Protein AF-A0A4U6S4S7-F1 (afdb_monomer)

Solvent-accessible surface area (backbone atoms only — not comparable to full-atom values): 10295 Å² total; per-residue (Å²): 138,84,81,82,82,82,77,76,73,90,70,73,81,77,65,86,72,72,60,49,42,42,46,59,51,53,57,57,37,69,78,41,30,84,32,30,43,40,50,29,44,95,92,41,68,54,41,38,38,40,40,80,78,48,73,50,69,49,80,48,75,49,65,50,95,77,70,49,77,48,72,49,47,36,35,39,39,29,36,39,44,37,86,51,88,97,45,66,43,50,31,27,42,59,54,51,52,53,52,50,56,42,31,76,72,73,55,68,65,57,83,19,46,49,34,37,35,39,25,63,85,78,54,74,73,41,54,24,28,43,50,48,75,48,84,50,97,82,30,35,37,38,35,36,39,78,60,75,90,78,55,62,67,60,54,52,53,53,50,53,52,57,62,69,69,54,80,75,78,79,72,83,86,82,132

Secondary structure (DSSP, 8-state):
------------------PPPHHHHHHHHHTTTTSBEEEEETTEEPPTT-EEEEEEEEEEEEE-TT--EEEEEEEEEEEE----TT-PPPBHHHHHHHHHHHHHHH---TTSEEEEEEE-SSSPPEEEEEEEEEE-SS-EEEEEEE-----HHHHHHHHHHHHHTS---------

Organism: Bradyrhizobium elkanii (NCBI:txid29448)

Radius of gyration: 20.62 Å; Cα contacts (8 Å, |Δi|>4): 292; chains: 1; bounding box: 42×61×58 Å

Nearest PDB structures (foldseek):
  9jxc-assembly2_D  TM=3.750E-01  e=4.817E-01  Acinetobacter baumannii
  4xzk-assembly1_A  TM=2.477E-01  e=1.803E-02  Vibrio splendidus
  9k1j-assembly1_B  TM=3.353E-01  e=2.338E+00  Acinetobacter baumannii
  6drh-assembly3_F  TM=3.229E-01  e=9.062E-01  Serratia proteamaculans 568
  9jxc-assembly2_C  TM=3.155E-01  e=1.705E+00  Acinetobacter baumannii

Foldseek 3Di:
DDDDDDPPDPPPQDDPQPFQFLLNVLVVLVVFQQAFEWEQEPNGIFEQPKDFPDKDKDWDWDAFPVRDIDIFIAIETEIAREDDPPGGGDGSNVVSVVVVVCCVPPRDDRRGFYWYFYDNVPDGTFIWTFNDWDDDPRHIYTYTYGDDDDRVVVSVVVVVVVVVPDPDPDDDDDD

pLDDT: mean 85.15, std 19.32, range [32.16, 98.5]

Mean predicted aligned error: 9.27 Å

Sequence (175 aa):
MDTLANTRSIVGALLPVEELSSAALLSSLEAHKERPLIFSYDGRDVRPSYHVTEVKTGSFRALDCGANPESWSETFIQLWDIEEENRGHMPAGKFLAIIRKVDEAVGFDPQARLTFEVSDGVRPMQIYRAERMEIADAAIRVYLSARPSSCKPRDRWLQEQVSCCTPKAKQPCCG

InterPro domains:
  IPR045534 Protein of unknown function DUF6428 [PF20001] (25-170)

Structure (mmCIF, N/CA/C/O backbone):
data_AF-A0A4U6S4S7-F1
#
_entry.id   AF-A0A4U6S4S7-F1
#
loop_
_atom_site.group_PDB
_atom_site.id
_atom_site.type_symbol
_atom_site.label_atom_id
_atom_site.label_alt_id
_atom_site.label_comp_id
_atom_site.label_asym_id
_atom_site.label_entity_id
_atom_site.label_seq_id
_atom_site.pdbx_PDB_ins_code
_atom_site.Cartn_x
_atom_site.Cartn_y
_atom_site.Cartn_z
_atom_site.occupancy
_atom_site.B_iso_or_equiv
_atom_site.auth_seq_id
_atom_site.auth_comp_id
_atom_site.auth_asym_id
_atom_site.auth_atom_id
_atom_site.pdbx_PDB_model_num
ATOM 1 N N . MET A 1 1 ? -24.985 -21.143 -39.534 1.00 35.84 1 MET A N 1
ATOM 2 C CA . MET A 1 1 ? -25.747 -19.912 -39.829 1.00 35.84 1 MET A CA 1
ATOM 3 C C . MET A 1 1 ? -26.189 -19.302 -38.503 1.00 35.84 1 MET A C 1
ATOM 5 O O . MET A 1 1 ? -27.368 -19.238 -38.199 1.00 35.84 1 MET A O 1
ATOM 9 N N . ASP A 1 2 ? -25.267 -19.151 -37.556 1.00 34.72 2 ASP A N 1
ATOM 10 C CA . ASP A 1 2 ? -24.338 -18.012 -37.444 1.00 34.72 2 ASP A CA 1
ATOM 11 C C . ASP A 1 2 ? -25.098 -16.727 -37.134 1.00 34.72 2 ASP A C 1
ATOM 13 O O . ASP A 1 2 ? -25.756 -16.175 -38.006 1.00 34.72 2 ASP A O 1
ATOM 17 N N . THR A 1 3 ? -24.989 -16.236 -35.900 1.00 32.16 3 THR A N 1
ATOM 18 C CA . THR A 1 3 ? -24.240 -15.002 -35.625 1.00 32.16 3 THR A CA 1
ATOM 19 C C . THR A 1 3 ? -23.969 -14.929 -34.122 1.00 32.16 3 THR A C 1
ATOM 21 O O . THR A 1 3 ? -24.870 -15.030 -33.294 1.00 32.16 3 THR A O 1
ATOM 24 N N . LEU A 1 4 ? -22.684 -14.818 -33.802 1.00 35.50 4 LEU A N 1
ATOM 25 C CA . LEU A 1 4 ? -22.087 -14.780 -32.475 1.00 35.50 4 LEU A CA 1
ATOM 26 C C . LEU A 1 4 ? -22.626 -13.615 -31.636 1.00 35.50 4 LEU A C 1
ATOM 28 O O . LEU A 1 4 ? -22.713 -12.478 -32.100 1.00 35.50 4 LEU A O 1
ATOM 32 N N . ALA A 1 5 ? -22.927 -13.910 -30.371 1.00 36.03 5 ALA A N 1
ATOM 33 C CA . ALA A 1 5 ? -23.140 -12.909 -29.342 1.00 36.03 5 ALA A CA 1
ATOM 34 C C . ALA A 1 5 ? -21.876 -12.046 -29.209 1.00 36.03 5 ALA A C 1
ATOM 36 O O . ALA A 1 5 ? -20.764 -12.542 -29.037 1.00 36.03 5 ALA A O 1
ATOM 37 N N . ASN A 1 6 ? -22.080 -10.741 -29.337 1.00 33.53 6 ASN A N 1
ATOM 38 C CA . ASN A 1 6 ? -21.074 -9.695 -29.284 1.00 33.53 6 ASN A CA 1
ATOM 39 C C . ASN A 1 6 ? -20.438 -9.627 -27.885 1.00 33.53 6 ASN A C 1
ATOM 41 O O . ASN A 1 6 ? -20.948 -8.952 -26.988 1.00 33.53 6 ASN A O 1
ATOM 45 N N . THR A 1 7 ? -19.320 -10.327 -27.700 1.00 33.50 7 THR A N 1
ATOM 46 C CA . THR A 1 7 ? -18.431 -10.182 -26.545 1.00 33.50 7 THR A CA 1
ATOM 47 C C . THR A 1 7 ? -17.771 -8.806 -26.615 1.00 33.50 7 THR A C 1
ATOM 49 O O . THR A 1 7 ? -16.689 -8.639 -27.180 1.00 33.50 7 THR A O 1
ATOM 52 N N . ARG A 1 8 ? -18.429 -7.782 -26.060 1.00 34.25 8 ARG A N 1
ATOM 53 C CA . ARG A 1 8 ? -17.792 -6.484 -25.814 1.00 34.25 8 ARG A CA 1
ATOM 54 C C . ARG A 1 8 ? -16.643 -6.694 -24.829 1.00 34.25 8 ARG A C 1
ATOM 56 O O . ARG A 1 8 ? -16.853 -6.894 -23.639 1.00 34.25 8 ARG A O 1
ATOM 63 N N . SER A 1 9 ? -15.440 -6.681 -25.390 1.00 35.25 9 SER A N 1
ATOM 64 C CA . SER A 1 9 ? -14.139 -6.628 -24.731 1.00 35.25 9 SER A CA 1
ATOM 65 C C . SER A 1 9 ? -14.171 -5.772 -23.455 1.00 35.25 9 SER A C 1
ATOM 67 O O . SER A 1 9 ? -14.355 -4.557 -23.522 1.00 35.25 9 SER A O 1
ATOM 69 N N . ILE A 1 10 ? -13.972 -6.409 -22.295 1.00 39.25 10 ILE A N 1
ATOM 70 C CA . ILE A 1 10 ? -13.787 -5.771 -20.976 1.00 39.25 10 ILE A CA 1
ATOM 71 C C . ILE A 1 10 ? -12.334 -5.283 -20.856 1.00 39.25 10 ILE A C 1
ATOM 73 O O . ILE A 1 10 ? -11.624 -5.562 -19.897 1.00 39.25 10 ILE A O 1
ATOM 77 N N . VAL A 1 11 ? -11.851 -4.570 -21.868 1.00 36.50 11 VAL A N 1
ATOM 78 C CA . VAL A 1 11 ? -10.598 -3.818 -21.771 1.00 36.50 11 VAL A CA 1
ATOM 79 C C . VAL A 1 11 ? -11.000 -2.355 -21.757 1.00 36.50 11 VAL A C 1
ATOM 81 O O . VAL A 1 11 ? -10.882 -1.636 -22.746 1.00 36.50 11 VAL A O 1
ATOM 84 N N . GLY A 1 12 ? -11.595 -1.954 -20.630 1.00 36.12 12 GLY A N 1
ATOM 85 C CA . GLY A 1 12 ? -11.841 -0.554 -20.327 1.00 36.12 12 GLY A CA 1
ATOM 86 C C . GLY A 1 12 ? -10.513 0.187 -20.390 1.00 36.12 12 GLY A C 1
ATOM 87 O O . GLY A 1 12 ? -9.539 -0.219 -19.758 1.00 36.12 12 GLY A O 1
ATOM 88 N N . ALA A 1 13 ? -10.470 1.224 -21.217 1.00 40.31 13 ALA A N 1
ATOM 89 C CA . ALA A 1 13 ? -9.326 2.095 -21.396 1.00 40.31 13 ALA A CA 1
ATOM 90 C C . ALA A 1 13 ? -8.814 2.586 -20.032 1.00 40.31 13 ALA A C 1
ATOM 92 O O . ALA A 1 13 ? -9.458 3.400 -19.372 1.00 40.31 13 ALA A O 1
ATOM 93 N N . LEU A 1 14 ? -7.657 2.080 -19.604 1.00 46.19 14 LEU A N 1
ATOM 94 C CA . LEU A 1 14 ? -6.969 2.563 -18.415 1.00 46.19 14 LEU A CA 1
ATOM 95 C C . LEU A 1 14 ? -6.275 3.877 -18.778 1.00 46.19 14 LEU A C 1
ATOM 97 O O . LEU A 1 14 ? -5.087 3.918 -19.099 1.00 46.19 14 LEU A O 1
ATOM 101 N N . LEU A 1 15 ? -7.040 4.969 -18.721 1.00 42.75 15 LEU A N 1
ATOM 102 C CA . LEU A 1 15 ? -6.460 6.264 -18.377 1.00 42.75 15 LEU A CA 1
ATOM 103 C C . LEU A 1 15 ? -5.648 6.084 -17.079 1.00 42.75 15 LEU A C 1
ATOM 105 O O . LEU A 1 15 ? -6.006 5.229 -16.259 1.00 42.75 15 LEU A O 1
ATOM 109 N N . PRO A 1 16 ? -4.540 6.820 -16.885 1.00 52.28 16 PRO A N 1
ATOM 110 C CA . PRO A 1 16 ? -3.754 6.692 -15.671 1.00 52.28 16 PRO A CA 1
ATOM 111 C C . PRO A 1 16 ? -4.651 7.085 -14.495 1.00 52.28 16 PRO A C 1
ATOM 113 O O . PRO A 1 16 ? -5.002 8.249 -14.334 1.00 52.28 16 PRO A O 1
ATOM 116 N N . VAL A 1 17 ? -5.081 6.084 -13.726 1.00 56.34 17 VAL A N 1
ATOM 117 C CA . VAL A 1 17 ? -5.751 6.298 -12.446 1.00 56.34 17 VAL A CA 1
ATOM 118 C C . VAL A 1 17 ? -4.729 7.000 -11.569 1.00 56.34 17 VAL A C 1
ATOM 120 O O . VAL A 1 17 ? -3.631 6.475 -11.379 1.00 56.34 17 VAL A O 1
ATOM 123 N N . GLU A 1 18 ? -5.062 8.204 -11.118 1.00 71.69 18 GLU A N 1
ATOM 124 C CA . GLU A 1 18 ? -4.237 8.946 -10.177 1.00 71.69 18 GLU A CA 1
ATOM 125 C C . GLU A 1 18 ? -4.117 8.101 -8.904 1.00 71.69 18 GLU A C 1
ATOM 127 O O . GLU A 1 18 ? -5.111 7.792 -8.250 1.00 71.69 18 GLU A O 1
ATOM 132 N N . GLU A 1 19 ? -2.911 7.606 -8.634 1.00 87.12 19 GLU A N 1
ATOM 133 C CA . GLU A 1 19 ? -2.666 6.693 -7.522 1.00 87.12 19 GLU A CA 1
ATOM 134 C C . GLU A 1 19 ? -2.538 7.503 -6.234 1.00 87.12 19 GLU A C 1
ATOM 136 O O . GLU A 1 19 ? -1.872 8.543 -6.205 1.00 87.12 19 GLU A O 1
ATOM 141 N N . LEU A 1 20 ? -3.142 7.018 -5.150 1.00 90.12 20 LEU A N 1
ATOM 142 C CA . LEU A 1 20 ? -2.974 7.645 -3.847 1.00 90.12 20 LEU A CA 1
ATOM 143 C C . LEU A 1 20 ? -1.502 7.535 -3.433 1.00 90.12 20 LEU A C 1
ATOM 145 O O . LEU A 1 20 ? -0.974 6.435 -3.256 1.00 90.12 20 LEU A O 1
ATOM 149 N N . SER A 1 21 ? -0.839 8.681 -3.271 1.00 89.31 21 SER A N 1
ATOM 150 C CA . SER A 1 21 ? 0.570 8.710 -2.889 1.00 89.31 21 SER A CA 1
ATOM 151 C C . SER A 1 21 ? 0.781 8.238 -1.450 1.00 89.31 21 SER A C 1
ATOM 153 O O . SER A 1 21 ? -0.084 8.398 -0.582 1.00 89.31 21 SER A O 1
ATOM 155 N N . SER A 1 22 ? 1.979 7.716 -1.180 1.00 89.12 22 SER A N 1
ATOM 156 C CA . SER A 1 22 ? 2.449 7.370 0.164 1.00 89.12 22 SER A CA 1
ATOM 157 C C . SER A 1 22 ? 2.248 8.520 1.154 1.00 89.12 22 SER A C 1
ATOM 159 O O . SER A 1 22 ? 1.654 8.336 2.215 1.00 89.12 22 SER A O 1
ATOM 161 N N . ALA A 1 23 ? 2.668 9.733 0.783 1.00 89.88 23 ALA A N 1
ATOM 162 C CA . ALA A 1 23 ? 2.498 10.922 1.613 1.00 89.88 23 ALA A CA 1
ATOM 163 C C . ALA A 1 23 ? 1.022 11.241 1.917 1.00 89.88 23 ALA A C 1
ATOM 165 O O . ALA A 1 23 ? 0.689 11.540 3.067 1.00 89.88 23 ALA A O 1
ATOM 166 N N . ALA A 1 24 ? 0.140 11.161 0.913 1.00 90.94 24 ALA A N 1
ATOM 167 C CA . ALA A 1 24 ? -1.284 11.439 1.083 1.00 90.94 24 ALA A CA 1
ATOM 168 C C . ALA A 1 24 ? -1.950 10.406 2.000 1.00 90.94 24 ALA A C 1
ATOM 170 O O . ALA A 1 24 ? -2.651 10.785 2.939 1.00 90.94 24 ALA A O 1
ATOM 171 N N . LEU A 1 25 ? -1.666 9.117 1.787 1.00 93.19 25 LEU A N 1
ATOM 172 C CA . LEU A 1 25 ? -2.164 8.041 2.638 1.00 93.19 25 LEU A CA 1
ATOM 173 C C . LEU A 1 25 ? -1.747 8.258 4.097 1.00 93.19 25 LEU A C 1
ATOM 175 O O . LEU A 1 25 ? -2.602 8.347 4.977 1.00 93.19 25 LEU A O 1
ATOM 179 N N . LEU A 1 26 ? -0.443 8.377 4.361 1.00 93.56 26 LEU A N 1
ATOM 180 C CA . LEU A 1 26 ? 0.075 8.473 5.729 1.00 93.56 26 LEU A CA 1
ATOM 181 C C . LEU A 1 26 ? -0.444 9.718 6.456 1.00 93.56 26 LEU A C 1
ATOM 183 O O . LEU A 1 26 ? -0.812 9.632 7.628 1.00 93.56 26 LEU A O 1
ATOM 187 N N . SER A 1 27 ? -0.540 10.849 5.754 1.00 93.19 27 SER A N 1
ATOM 188 C CA . SER A 1 27 ? -1.047 12.101 6.326 1.00 93.19 27 SER A CA 1
ATOM 189 C C . SER A 1 27 ? -2.512 11.988 6.752 1.00 93.19 27 SER A C 1
ATOM 191 O O . SER A 1 27 ? -2.873 12.441 7.837 1.00 93.19 27 SER A O 1
ATOM 193 N N . SER A 1 28 ? -3.362 11.346 5.946 1.00 93.62 28 SER A N 1
ATOM 194 C CA . SER A 1 28 ? -4.760 11.123 6.329 1.00 93.62 28 SER A CA 1
ATOM 195 C C . SER A 1 28 ? -4.910 10.119 7.471 1.00 93.62 28 SER A C 1
ATOM 197 O O . SER A 1 28 ? -5.759 10.313 8.339 1.00 93.62 28 SER A O 1
ATOM 199 N N . LEU A 1 29 ? -4.091 9.062 7.508 1.00 96.62 29 LEU A N 1
ATOM 200 C CA . LEU A 1 29 ? -4.116 8.095 8.610 1.00 96.62 29 LEU A CA 1
ATOM 201 C C . LEU A 1 29 ? -3.716 8.745 9.945 1.00 96.62 29 LEU A C 1
ATOM 203 O O . LEU A 1 29 ? -4.291 8.418 10.984 1.00 96.62 29 LEU A O 1
ATOM 207 N N . GLU A 1 30 ? -2.763 9.684 9.931 1.00 96.00 30 GLU A N 1
ATOM 208 C CA . GLU A 1 30 ? -2.277 10.369 11.138 1.00 96.00 30 GLU A CA 1
ATOM 209 C C . GLU A 1 30 ? -3.393 11.173 11.835 1.00 96.00 30 GLU A C 1
ATOM 211 O O . GLU A 1 30 ? -3.403 11.268 13.063 1.00 96.00 30 GLU A O 1
ATOM 216 N N . ALA A 1 31 ? -4.376 11.679 11.080 1.00 94.62 31 ALA A N 1
ATOM 217 C CA . ALA A 1 31 ? -5.541 12.391 11.615 1.00 94.62 31 ALA A CA 1
ATOM 218 C C . ALA A 1 31 ? -6.590 11.468 12.274 1.00 94.62 31 ALA A C 1
ATOM 220 O O . ALA A 1 31 ? -7.481 11.943 12.981 1.00 94.62 31 ALA A O 1
ATOM 221 N N . HIS A 1 32 ? -6.498 10.150 12.065 1.00 95.88 32 HIS A N 1
ATOM 222 C CA . HIS A 1 32 ? -7.540 9.182 12.424 1.00 95.88 32 HIS A CA 1
ATOM 223 C C . HIS A 1 32 ? -6.974 7.888 13.042 1.00 95.88 32 HIS A C 1
ATOM 225 O O . HIS A 1 32 ? -7.505 6.802 12.821 1.00 95.88 32 HIS A O 1
ATOM 231 N N . LYS A 1 33 ? -5.908 7.994 13.848 1.00 97.00 33 LYS A N 1
ATOM 232 C CA . LYS A 1 33 ? -5.121 6.859 14.383 1.00 97.00 33 LYS A CA 1
ATOM 233 C C . LYS A 1 33 ? -5.925 5.761 15.081 1.00 97.00 33 LYS A C 1
ATOM 235 O O . LYS A 1 33 ? -5.588 4.588 14.948 1.00 97.00 33 LYS A O 1
ATOM 240 N N . GLU A 1 34 ? -6.975 6.126 15.804 1.00 96.38 34 GLU A N 1
ATOM 241 C CA . GLU A 1 34 ? -7.779 5.162 16.565 1.00 96.38 34 GLU A CA 1
ATOM 242 C C . GLU A 1 34 ? -8.790 4.407 15.692 1.00 96.38 34 GLU A C 1
ATOM 244 O O . GLU A 1 34 ? -9.379 3.422 16.134 1.00 96.38 34 GLU A O 1
ATOM 249 N N . ARG A 1 35 ? -9.013 4.850 14.445 1.00 97.12 35 ARG A N 1
ATOM 250 C CA . ARG A 1 35 ? -9.992 4.218 13.561 1.00 97.12 35 ARG A CA 1
ATOM 251 C C . ARG A 1 35 ? -9.439 2.910 12.986 1.00 97.12 35 ARG A C 1
ATOM 253 O O . ARG A 1 35 ? -8.263 2.863 12.608 1.00 97.12 35 ARG A O 1
ATOM 260 N N . PRO A 1 36 ? -10.280 1.869 12.859 1.00 97.81 36 PRO A N 1
ATOM 261 C CA . PRO A 1 36 ? -9.930 0.671 12.113 1.00 97.81 36 PRO A CA 1
ATOM 262 C C . PRO A 1 36 ? -9.532 1.018 10.676 1.00 97.81 36 PRO A C 1
ATOM 264 O O . PRO A 1 36 ? -10.218 1.797 10.008 1.00 97.81 36 PRO A O 1
ATOM 267 N N . LEU A 1 37 ? -8.430 0.438 10.211 1.00 98.38 37 LEU A N 1
ATOM 268 C CA . LEU A 1 37 ? -7.943 0.551 8.844 1.00 98.38 37 LEU A CA 1
ATOM 269 C C . LEU A 1 37 ? -8.343 -0.702 8.068 1.00 98.38 37 LEU A C 1
ATOM 271 O O . LEU A 1 37 ? -8.016 -1.822 8.456 1.00 98.38 37 LEU A O 1
ATOM 275 N N . ILE A 1 38 ? -9.056 -0.504 6.967 1.00 98.25 38 ILE A N 1
ATOM 276 C CA . ILE A 1 38 ? -9.571 -1.577 6.124 1.00 98.25 38 ILE A CA 1
ATOM 277 C C . ILE A 1 38 ? -9.005 -1.402 4.721 1.00 98.25 38 ILE A C 1
ATOM 279 O O . ILE A 1 38 ? -9.197 -0.363 4.094 1.00 98.25 38 ILE A O 1
ATOM 283 N N . PHE A 1 39 ? -8.337 -2.426 4.205 1.00 98.38 39 PHE A N 1
ATOM 284 C CA . PHE A 1 39 ? -7.972 -2.493 2.793 1.00 98.38 39 PHE A CA 1
ATOM 285 C C . PHE A 1 39 ? -9.060 -3.240 2.024 1.00 98.38 39 PHE A C 1
ATOM 287 O O . PHE A 1 39 ? -9.484 -4.313 2.445 1.00 98.38 39 PHE A O 1
ATOM 294 N N . SER A 1 40 ? -9.523 -2.684 0.911 1.00 98.12 40 SER A N 1
ATOM 295 C CA . SER A 1 40 ? -10.556 -3.291 0.069 1.00 98.12 40 SER A CA 1
ATOM 296 C C . SER A 1 40 ? -9.976 -3.597 -1.300 1.00 98.12 40 SER A C 1
ATOM 298 O O . SER A 1 40 ? -9.437 -2.699 -1.936 1.00 98.12 40 SER A O 1
ATOM 300 N N . TYR A 1 41 ? -10.048 -4.843 -1.752 1.00 97.31 41 TYR A N 1
ATOM 301 C CA . TYR A 1 41 ? -9.481 -5.299 -3.019 1.00 97.31 41 TYR A CA 1
ATOM 302 C C . TYR A 1 41 ? -10.398 -6.350 -3.648 1.00 97.31 41 TYR A C 1
ATOM 304 O O . TYR A 1 41 ? -11.098 -7.072 -2.943 1.00 97.31 41 TYR A O 1
ATOM 312 N N . ASP A 1 42 ? -10.448 -6.414 -4.978 1.00 94.94 42 ASP A N 1
ATOM 313 C CA . ASP A 1 42 ? -11.313 -7.347 -5.722 1.00 94.94 42 ASP A CA 1
ATOM 314 C C . ASP A 1 42 ? -12.787 -7.343 -5.261 1.00 94.94 42 ASP A C 1
ATOM 316 O O . ASP A 1 42 ? -13.462 -8.372 -5.230 1.00 94.94 42 ASP A O 1
ATOM 320 N N . GLY A 1 43 ? -13.291 -6.166 -4.875 1.00 94.94 43 GLY A N 1
ATOM 321 C CA . GLY A 1 43 ? -14.672 -5.977 -4.424 1.00 94.94 43 GLY A CA 1
ATOM 322 C C . GLY A 1 43 ? -14.977 -6.502 -3.016 1.00 94.94 43 GLY A C 1
ATOM 323 O O . GLY A 1 43 ? -16.151 -6.591 -2.659 1.00 94.94 43 GLY A O 1
ATOM 324 N N . ARG A 1 44 ? -13.959 -6.843 -2.214 1.00 96.44 44 ARG A N 1
ATOM 325 C CA . ARG A 1 44 ? -14.114 -7.286 -0.821 1.00 96.44 44 ARG A CA 1
ATOM 326 C C . ARG A 1 44 ? -13.109 -6.623 0.114 1.00 96.44 44 ARG A C 1
ATOM 328 O O . ARG A 1 44 ? -12.022 -6.233 -0.292 1.00 96.44 44 ARG A O 1
ATOM 335 N N . ASP A 1 45 ? -13.456 -6.559 1.391 1.00 97.44 45 ASP A N 1
ATOM 336 C CA . ASP A 1 45 ? -12.538 -6.097 2.429 1.00 97.44 45 ASP A CA 1
ATOM 337 C C . ASP A 1 45 ? -11.584 -7.226 2.859 1.00 97.44 45 ASP A C 1
ATOM 339 O O . ASP A 1 45 ? -11.950 -8.407 2.854 1.00 97.44 45 ASP A O 1
ATOM 343 N N . VAL A 1 46 ? -10.361 -6.858 3.257 1.00 96.88 46 VAL A N 1
ATOM 344 C CA . VAL A 1 46 ? -9.478 -7.745 4.027 1.00 96.88 46 VAL A CA 1
ATOM 345 C C . VAL A 1 46 ? -10.188 -8.189 5.301 1.00 96.88 46 VAL A C 1
ATOM 347 O O . VAL A 1 46 ? -10.968 -7.440 5.904 1.00 96.88 46 VAL A O 1
ATOM 350 N N . ARG A 1 47 ? -9.892 -9.406 5.739 1.00 96.12 47 ARG A N 1
ATOM 351 C CA . ARG A 1 47 ? -10.405 -9.962 6.987 1.00 96.12 47 ARG A CA 1
ATOM 352 C C . ARG A 1 47 ? -9.942 -9.118 8.181 1.00 96.12 47 ARG A C 1
ATOM 354 O O . ARG A 1 47 ? -8.836 -8.576 8.147 1.00 96.12 47 ARG A O 1
ATOM 361 N N . PRO A 1 48 ? -10.752 -9.011 9.249 1.00 93.31 48 PRO A N 1
ATOM 362 C CA . PRO A 1 48 ? -10.428 -8.186 10.413 1.00 93.31 48 PRO A CA 1
ATOM 363 C C . PRO A 1 48 ? -9.042 -8.446 11.016 1.00 93.31 48 PRO A C 1
ATOM 365 O O . PRO A 1 48 ? -8.341 -7.526 11.407 1.00 93.31 48 PRO A O 1
ATOM 368 N N . SER A 1 49 ? -8.571 -9.681 11.017 1.00 93.25 49 SER A N 1
ATOM 369 C CA . SER A 1 49 ? -7.275 -10.070 11.582 1.00 93.25 49 SER A CA 1
ATOM 370 C C . SER A 1 49 ? -6.108 -10.047 10.591 1.00 93.25 49 SER A C 1
ATOM 372 O O . SER A 1 49 ? -5.122 -10.750 10.806 1.00 93.25 49 SER A O 1
ATOM 374 N N . TYR A 1 50 ? -6.197 -9.285 9.498 1.00 97.25 50 TYR A N 1
ATOM 375 C CA . TYR A 1 50 ? -5.086 -9.197 8.555 1.00 97.25 50 TYR A CA 1
ATOM 376 C C . TYR A 1 50 ? -3.798 -8.701 9.235 1.00 97.25 50 TYR A C 1
ATOM 378 O O . TYR A 1 50 ? -3.820 -7.902 10.181 1.00 97.25 50 TYR A O 1
ATOM 386 N N . HIS A 1 51 ? -2.654 -9.128 8.702 1.00 96.94 51 HIS A N 1
ATOM 387 C CA . HIS A 1 51 ? -1.34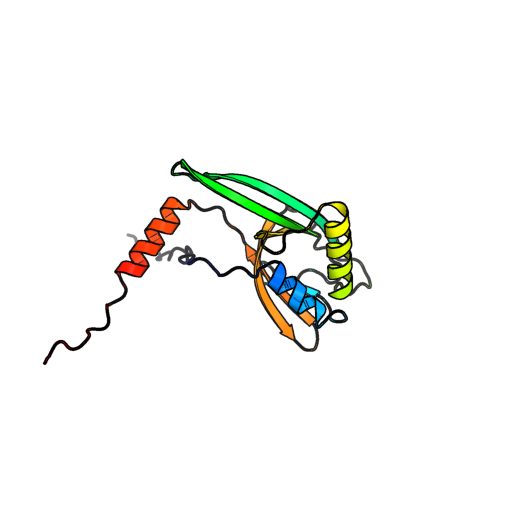2 -8.685 9.174 1.00 96.94 51 HIS A CA 1
ATOM 388 C C . HIS A 1 51 ? -0.621 -7.877 8.106 1.00 96.94 51 HIS A C 1
ATOM 390 O O . HIS A 1 51 ? -0.724 -8.176 6.920 1.00 96.94 51 HIS A O 1
ATOM 396 N N . VAL A 1 52 ? 0.156 -6.883 8.539 1.00 97.75 52 VAL A N 1
ATOM 397 C CA . VAL A 1 52 ? 1.248 -6.343 7.723 1.00 97.75 52 VAL A CA 1
ATOM 398 C C . VAL A 1 52 ? 2.474 -7.192 8.035 1.00 97.75 52 VAL A C 1
ATOM 400 O O . VAL A 1 52 ? 2.964 -7.143 9.164 1.00 97.75 52 VAL A O 1
ATOM 403 N N . THR A 1 53 ? 2.924 -8.007 7.084 1.00 97.00 53 THR A N 1
ATOM 404 C CA . THR A 1 53 ? 3.997 -8.992 7.321 1.00 97.00 53 THR A CA 1
ATOM 405 C C . THR A 1 53 ? 5.377 -8.458 6.976 1.00 97.00 53 THR A C 1
ATOM 407 O O . THR A 1 53 ? 6.352 -8.808 7.634 1.00 97.00 53 THR A O 1
ATOM 410 N N . GLU A 1 54 ? 5.459 -7.583 5.979 1.00 96.94 54 GLU A N 1
ATOM 411 C CA . GLU A 1 54 ? 6.697 -6.957 5.531 1.00 96.94 54 GLU A CA 1
ATOM 412 C C . GLU A 1 54 ? 6.387 -5.573 4.959 1.00 96.94 54 GLU A C 1
ATOM 414 O O . GLU A 1 54 ? 5.358 -5.362 4.311 1.00 96.94 54 GLU A O 1
ATOM 419 N N . VAL A 1 55 ? 7.300 -4.632 5.183 1.00 96.44 55 VAL A N 1
ATOM 420 C CA . VAL A 1 55 ? 7.348 -3.371 4.446 1.00 96.44 55 VAL A CA 1
ATOM 421 C C . VAL A 1 55 ? 8.765 -3.228 3.925 1.00 96.44 55 VAL A C 1
ATOM 423 O O . VAL A 1 55 ? 9.718 -3.267 4.704 1.00 96.44 55 VAL A O 1
ATOM 426 N N . LYS A 1 56 ? 8.904 -3.087 2.611 1.00 94.94 56 LYS A N 1
ATOM 427 C CA . LYS A 1 56 ? 10.201 -3.015 1.933 1.00 94.94 56 LYS A CA 1
ATOM 428 C C . LYS A 1 56 ? 10.237 -1.812 1.008 1.00 94.94 56 LYS A C 1
ATOM 430 O O . LYS A 1 56 ? 9.249 -1.495 0.351 1.00 94.94 56 LYS A O 1
ATOM 435 N N . THR A 1 57 ? 11.389 -1.165 0.947 1.00 94.69 57 THR A N 1
ATOM 436 C CA . THR A 1 57 ? 11.674 -0.063 0.027 1.00 94.69 57 THR A CA 1
ATOM 437 C C . THR A 1 57 ? 12.692 -0.527 -1.010 1.00 94.69 57 THR A C 1
ATOM 439 O O . THR A 1 57 ? 13.560 -1.351 -0.712 1.00 94.69 57 THR A O 1
ATOM 442 N N . GLY A 1 58 ? 12.578 -0.037 -2.240 1.00 93.50 58 GLY A N 1
ATOM 443 C CA . GLY A 1 58 ? 13.484 -0.383 -3.326 1.00 93.50 58 GLY A CA 1
ATOM 444 C C . GLY A 1 58 ? 13.657 0.756 -4.320 1.00 93.50 58 GLY A C 1
ATOM 445 O O . GLY A 1 58 ? 12.735 1.529 -4.572 1.00 93.50 58 GLY A O 1
ATOM 446 N N . SER A 1 59 ? 14.846 0.833 -4.915 1.00 95.44 59 SER A N 1
ATOM 447 C CA . SER A 1 59 ? 15.134 1.711 -6.049 1.00 95.44 59 SER A CA 1
ATOM 448 C C . SER A 1 59 ? 15.247 0.877 -7.318 1.00 95.44 59 SER A C 1
ATOM 450 O O . SER A 1 59 ? 16.051 -0.052 -7.397 1.00 95.44 59 SER A O 1
ATOM 452 N N . PHE A 1 60 ? 14.462 1.231 -8.327 1.00 96.25 60 PHE A N 1
ATOM 453 C CA . PHE A 1 60 ? 14.338 0.475 -9.562 1.00 96.25 60 PHE A CA 1
ATOM 454 C C . PHE A 1 60 ? 14.870 1.277 -10.740 1.00 96.25 60 PHE A C 1
ATOM 456 O O . PHE A 1 60 ? 14.701 2.495 -10.827 1.00 96.25 60 PHE A O 1
ATOM 463 N N . ARG A 1 61 ? 15.503 0.562 -11.670 1.00 97.00 61 ARG A N 1
ATOM 464 C CA . ARG A 1 61 ? 15.884 1.053 -12.993 1.00 97.00 61 ARG A CA 1
ATOM 465 C C . ARG A 1 61 ? 15.385 0.046 -14.015 1.00 97.00 61 ARG A C 1
ATOM 467 O O . ARG A 1 61 ? 15.666 -1.142 -13.878 1.00 97.00 61 ARG A O 1
ATOM 474 N N . ALA A 1 62 ? 14.646 0.506 -15.015 1.00 94.88 62 ALA A N 1
ATOM 475 C CA . ALA A 1 62 ? 14.046 -0.368 -16.015 1.00 94.88 62 ALA A CA 1
ATOM 476 C C . ALA A 1 62 ? 14.090 0.246 -17.417 1.00 94.88 62 ALA A C 1
ATOM 478 O O . ALA A 1 62 ? 14.329 1.441 -17.584 1.00 94.88 62 ALA A O 1
ATOM 479 N N . LEU A 1 63 ? 13.821 -0.600 -18.410 1.00 95.50 63 LEU A N 1
ATOM 480 C CA . LEU A 1 63 ? 13.530 -0.225 -19.789 1.00 95.50 63 LEU A CA 1
ATOM 481 C C . LEU A 1 63 ? 12.130 -0.735 -20.136 1.00 95.50 63 LEU A C 1
ATOM 483 O O . LEU A 1 63 ? 11.785 -1.868 -19.796 1.00 95.50 63 LEU A O 1
ATOM 487 N N . ASP A 1 64 ? 11.319 0.086 -20.800 1.00 93.25 64 ASP A N 1
ATOM 488 C CA . ASP A 1 64 ? 10.034 -0.368 -21.340 1.00 93.25 64 ASP A CA 1
ATOM 489 C C .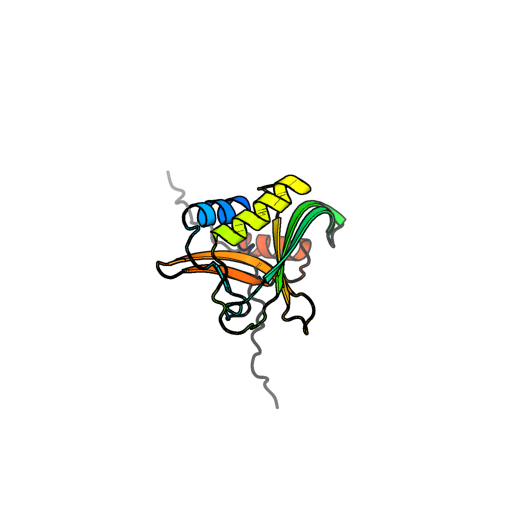 ASP A 1 64 ? 10.189 -1.142 -22.670 1.00 93.25 64 ASP A C 1
ATOM 491 O O . ASP A 1 64 ? 11.283 -1.243 -23.228 1.00 93.25 64 ASP A O 1
ATOM 495 N N . CYS A 1 65 ? 9.082 -1.685 -23.203 1.00 91.94 65 CYS A N 1
ATOM 496 C CA . CYS A 1 65 ? 9.043 -2.405 -24.493 1.00 91.94 65 CYS A CA 1
ATOM 497 C C . CYS A 1 65 ? 9.582 -1.569 -25.682 1.00 91.94 65 CYS A C 1
ATOM 499 O O . CYS A 1 65 ? 9.903 -2.137 -26.721 1.00 91.94 65 CYS A O 1
ATOM 501 N N . GLY A 1 66 ? 9.685 -0.240 -25.543 1.00 92.88 66 GLY A N 1
ATOM 502 C CA . GLY A 1 66 ? 10.231 0.685 -26.539 1.00 92.88 66 GLY A CA 1
ATOM 503 C C . GLY A 1 66 ? 11.645 1.180 -26.219 1.00 92.88 66 GLY A C 1
ATOM 504 O O . GLY A 1 66 ? 12.053 2.190 -26.782 1.00 92.88 66 GLY A O 1
ATOM 505 N N . ALA A 1 67 ? 12.366 0.512 -25.312 1.00 94.06 67 ALA A N 1
ATOM 506 C CA . ALA A 1 67 ? 13.714 0.872 -24.868 1.00 94.06 67 ALA A CA 1
ATOM 507 C C . ALA A 1 67 ? 13.833 2.267 -24.219 1.00 94.06 67 ALA A C 1
ATOM 509 O O . ALA A 1 67 ? 14.918 2.849 -24.191 1.00 94.06 67 ALA A O 1
ATOM 510 N N . ASN A 1 68 ? 12.744 2.799 -23.654 1.00 93.88 68 ASN A N 1
ATOM 511 C CA . ASN A 1 68 ? 12.800 4.051 -22.900 1.00 93.88 68 ASN A CA 1
ATOM 512 C C . ASN A 1 68 ? 13.204 3.758 -21.449 1.00 93.88 68 ASN A C 1
ATOM 514 O O . ASN A 1 68 ? 12.562 2.911 -20.814 1.00 93.88 68 ASN A O 1
ATOM 518 N N . PRO A 1 69 ? 14.245 4.422 -20.914 1.00 95.12 69 PRO A N 1
ATOM 519 C CA . PRO A 1 69 ? 14.677 4.215 -19.541 1.00 95.12 69 PRO A CA 1
ATOM 520 C C . PRO A 1 69 ? 13.700 4.850 -18.552 1.00 95.12 69 PRO A C 1
ATOM 522 O O . PRO A 1 69 ? 13.144 5.920 -18.793 1.00 95.12 69 PRO A O 1
ATOM 525 N N . GLU A 1 70 ? 13.546 4.212 -17.398 1.00 94.44 70 GLU A N 1
ATOM 526 C CA . GLU A 1 70 ? 12.779 4.730 -16.271 1.00 94.44 70 GLU A CA 1
ATOM 527 C C . GLU A 1 70 ? 13.486 4.392 -14.961 1.00 94.44 70 GLU A C 1
ATOM 529 O O . GLU A 1 70 ? 14.162 3.367 -14.835 1.00 94.44 70 GLU A O 1
ATOM 534 N N . SER A 1 71 ? 13.354 5.267 -13.971 1.00 95.50 71 SER A N 1
ATOM 535 C CA . SER A 1 71 ? 13.844 5.021 -12.620 1.00 95.50 71 SER A CA 1
ATOM 536 C C . SER A 1 71 ? 12.851 5.556 -11.608 1.00 95.50 71 SER A C 1
ATOM 538 O O . SER A 1 71 ? 12.284 6.629 -11.810 1.00 95.50 71 SER A O 1
ATOM 540 N N . TRP A 1 72 ? 12.624 4.799 -10.541 1.00 94.75 72 TRP A N 1
ATOM 541 C CA . TRP A 1 72 ? 11.710 5.189 -9.474 1.00 94.75 72 TRP A CA 1
ATOM 542 C C . TRP A 1 72 ? 12.087 4.511 -8.156 1.00 94.75 72 TRP A C 1
ATOM 544 O O . TRP A 1 72 ? 12.726 3.457 -8.147 1.00 94.75 72 TRP A O 1
ATOM 554 N N . SER A 1 73 ? 11.663 5.120 -7.053 1.00 94.31 73 SER A N 1
ATOM 555 C CA . SER A 1 73 ? 11.599 4.476 -5.742 1.00 94.31 73 SER A CA 1
ATOM 556 C C . SER A 1 73 ? 10.219 3.854 -5.557 1.00 94.31 73 SER A C 1
ATOM 558 O O . SER A 1 73 ? 9.213 4.422 -5.994 1.00 94.31 73 SER A O 1
ATOM 560 N N . GLU A 1 74 ? 10.150 2.709 -4.894 1.00 95.12 74 GLU A N 1
ATOM 561 C CA . GLU A 1 74 ? 8.891 2.034 -4.590 1.00 95.12 74 GLU A CA 1
ATOM 562 C C . GLU A 1 74 ? 8.925 1.430 -3.193 1.00 95.12 74 GLU A C 1
ATOM 564 O O . GLU A 1 74 ? 9.912 0.817 -2.788 1.00 95.12 74 GLU A O 1
ATOM 569 N N . THR A 1 75 ? 7.833 1.613 -2.460 1.00 94.50 75 THR A N 1
ATOM 570 C CA . THR A 1 75 ? 7.573 0.935 -1.197 1.00 94.50 75 THR A CA 1
ATOM 571 C C . THR A 1 75 ? 6.484 -0.104 -1.396 1.00 94.50 75 THR A C 1
ATOM 573 O O . THR A 1 75 ? 5.409 0.190 -1.922 1.00 94.50 75 THR A O 1
ATOM 576 N N . PHE A 1 76 ? 6.760 -1.317 -0.933 1.00 96.88 76 PHE A N 1
ATOM 577 C CA . PHE A 1 76 ? 5.831 -2.433 -0.940 1.00 96.88 76 PHE A CA 1
ATOM 578 C C . PHE A 1 76 ? 5.370 -2.708 0.485 1.00 96.88 76 PHE A C 1
ATOM 580 O O . PHE A 1 76 ? 6.190 -2.772 1.403 1.00 96.88 76 PHE A O 1
ATOM 587 N N . ILE A 1 77 ? 4.069 -2.911 0.654 1.00 97.69 77 ILE A N 1
ATOM 588 C CA . ILE A 1 77 ? 3.442 -3.301 1.916 1.00 97.69 77 ILE A CA 1
ATOM 589 C C . ILE A 1 77 ? 2.767 -4.650 1.701 1.00 97.69 77 ILE A C 1
ATOM 591 O O . ILE A 1 77 ? 1.818 -4.752 0.921 1.00 97.69 77 ILE A O 1
ATOM 595 N N . GLN A 1 78 ? 3.247 -5.680 2.392 1.00 98.50 78 GLN A N 1
ATOM 596 C CA . GLN A 1 78 ? 2.656 -7.012 2.333 1.00 98.50 78 GLN A CA 1
ATOM 597 C C . GLN A 1 78 ? 1.509 -7.143 3.327 1.00 98.50 78 GLN A C 1
ATOM 599 O O . GLN A 1 78 ? 1.702 -6.969 4.531 1.00 98.50 78 GLN A O 1
ATOM 604 N N . LEU A 1 79 ? 0.328 -7.474 2.811 1.00 98.44 79 LEU A N 1
ATOM 605 C CA . LEU A 1 79 ? -0.872 -7.767 3.579 1.00 98.44 79 LEU A CA 1
ATOM 606 C C . LEU A 1 79 ? -1.168 -9.265 3.522 1.00 98.44 79 LEU A C 1
ATOM 608 O O . LEU A 1 79 ? -1.398 -9.833 2.450 1.00 98.44 79 LEU A O 1
ATOM 612 N N . TRP A 1 80 ? -1.225 -9.888 4.692 1.00 97.69 80 TRP A N 1
ATOM 613 C CA . TRP A 1 80 ? -1.668 -11.265 4.841 1.00 97.69 80 TRP A CA 1
ATOM 614 C C . TRP A 1 80 ? -3.136 -11.287 5.271 1.00 97.69 80 TRP A C 1
ATOM 616 O O . TRP A 1 80 ? -3.466 -10.984 6.419 1.00 97.69 80 TRP A O 1
ATOM 626 N N . ASP A 1 81 ? -4.020 -11.585 4.319 1.00 96.94 81 ASP A N 1
ATOM 627 C CA . ASP A 1 81 ? -5.475 -11.586 4.470 1.00 96.94 81 ASP A CA 1
ATOM 628 C C . ASP A 1 81 ? -5.958 -12.918 5.059 1.00 96.94 81 ASP A C 1
ATOM 630 O O . ASP A 1 81 ? -6.391 -13.817 4.336 1.00 96.94 81 ASP A O 1
ATOM 634 N N . ILE A 1 82 ? -5.881 -13.053 6.380 1.00 93.50 82 ILE A N 1
ATOM 635 C CA . ILE A 1 82 ? -6.306 -14.250 7.117 1.00 93.50 82 ILE A CA 1
ATOM 636 C C . ILE A 1 82 ? -7.304 -13.927 8.220 1.00 93.50 82 ILE A C 1
ATOM 638 O O . 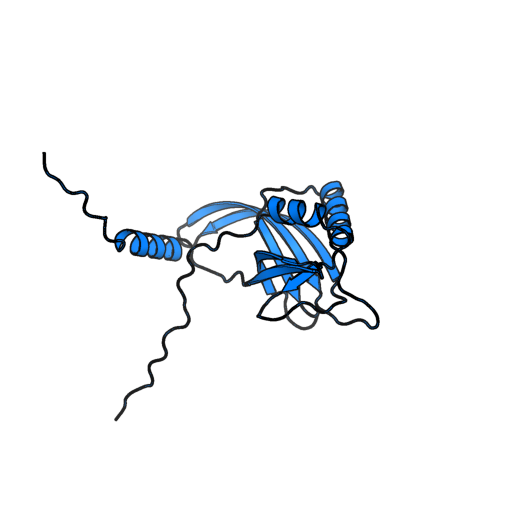ILE A 1 82 ? -7.418 -12.782 8.653 1.00 93.50 82 ILE A O 1
ATOM 642 N N . GLU A 1 83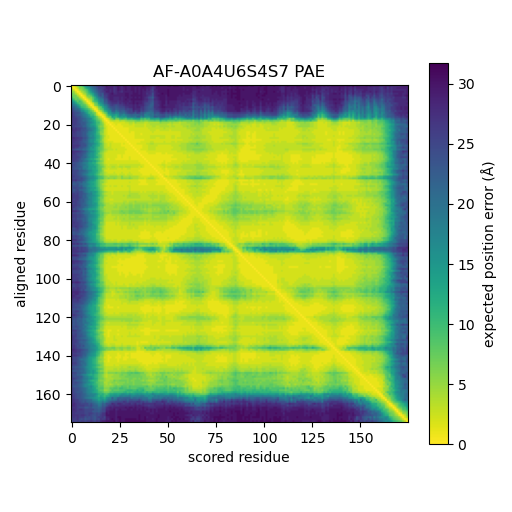 ? -8.028 -14.956 8.661 1.00 88.31 83 GLU A N 1
ATOM 643 C CA . GLU A 1 83 ? -8.951 -14.890 9.790 1.00 88.31 83 GLU A CA 1
ATOM 644 C C . GLU A 1 83 ? -8.334 -15.585 11.011 1.00 88.31 83 GLU A C 1
ATOM 646 O O . GLU A 1 83 ? -8.006 -16.767 10.961 1.00 88.31 83 GLU A O 1
ATOM 651 N N . GLU A 1 84 ? -8.173 -14.838 12.097 1.00 88.31 84 GLU A N 1
ATOM 652 C CA . GLU A 1 84 ? -7.810 -15.300 13.430 1.00 88.31 84 GLU A CA 1
ATOM 653 C C . GLU A 1 84 ? -8.955 -14.922 14.369 1.00 88.31 84 GLU A C 1
ATOM 655 O O . GLU A 1 84 ? -9.476 -13.804 14.318 1.00 88.31 84 GLU A O 1
ATOM 660 N N . GLU A 1 85 ? -9.348 -15.848 15.239 1.00 84.62 85 GLU A N 1
ATOM 661 C CA . GLU A 1 85 ? -10.471 -15.635 16.147 1.00 84.62 85 GLU A CA 1
ATOM 662 C C . GLU A 1 85 ? -10.271 -14.401 17.046 1.00 84.62 85 GLU A C 1
ATOM 664 O O . GLU A 1 85 ? -9.180 -14.130 17.554 1.00 84.62 85 GLU A O 1
ATOM 669 N N . ASN A 1 86 ? -11.369 -13.682 17.300 1.00 73.75 86 ASN A N 1
ATOM 670 C CA . ASN A 1 86 ? -11.455 -12.585 18.272 1.00 73.75 86 ASN A CA 1
ATOM 671 C C . ASN A 1 86 ? -10.536 -11.377 18.006 1.00 73.75 86 ASN A C 1
ATOM 673 O O . ASN A 1 86 ? -10.163 -10.662 18.940 1.00 73.75 86 ASN A O 1
ATOM 677 N N . ARG A 1 87 ? -10.196 -11.097 16.742 1.00 83.88 87 ARG A N 1
ATOM 678 C CA . ARG A 1 87 ? -9.470 -9.878 16.354 1.00 83.88 87 ARG A CA 1
ATOM 679 C C . ARG A 1 87 ? -10.259 -9.026 15.368 1.00 83.88 87 ARG A C 1
ATOM 681 O O . ARG A 1 87 ? -10.755 -9.523 14.368 1.00 83.88 87 ARG A O 1
ATOM 688 N N . GLY A 1 88 ? -10.357 -7.730 15.661 1.00 92.00 88 GLY A N 1
ATOM 689 C CA . GLY A 1 88 ? -10.862 -6.715 14.733 1.00 92.00 88 GLY A CA 1
ATOM 690 C C . GLY A 1 88 ? -9.761 -6.165 13.819 1.00 92.00 88 GLY A C 1
ATOM 691 O O . GLY A 1 88 ? -8.581 -6.430 14.054 1.00 92.00 88 GLY A O 1
ATOM 692 N N . HIS A 1 89 ? -10.154 -5.348 12.831 1.00 95.94 89 HIS A N 1
ATOM 693 C CA . HIS A 1 89 ? -9.234 -4.633 11.933 1.00 95.94 89 HIS A CA 1
ATOM 694 C C . HIS A 1 89 ? -8.179 -3.828 12.695 1.00 95.94 89 HIS A C 1
ATOM 696 O O . HIS A 1 89 ? -8.461 -3.180 13.705 1.00 95.94 89 HIS A O 1
ATOM 702 N N . MET A 1 90 ? -6.948 -3.854 12.178 1.00 96.50 90 MET A N 1
ATOM 703 C CA . MET A 1 90 ? -5.823 -3.089 12.710 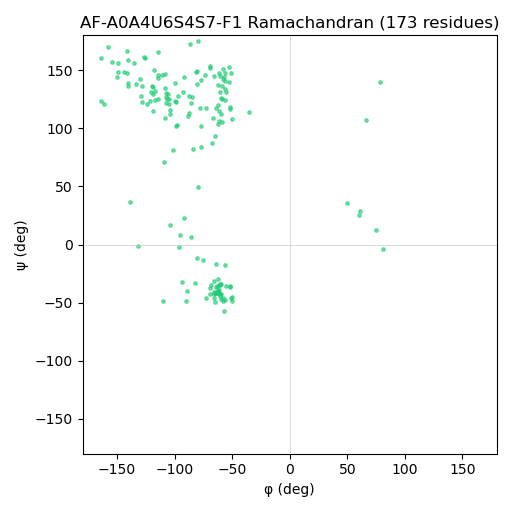1.00 96.50 90 MET A CA 1
ATOM 704 C C . MET A 1 90 ? -6.164 -1.587 12.774 1.00 96.50 90 MET A C 1
ATOM 706 O O . MET A 1 90 ? -6.583 -1.026 11.764 1.00 96.50 90 MET A O 1
ATOM 710 N N . PRO A 1 91 ? -5.935 -0.894 13.904 1.00 97.44 91 PRO A N 1
ATOM 711 C CA . PRO A 1 91 ? -6.066 0.561 13.955 1.00 97.44 91 PRO A CA 1
ATOM 712 C C . PRO A 1 91 ? -5.020 1.264 13.080 1.00 97.44 91 PRO A C 1
ATOM 714 O O . PRO A 1 91 ? -3.861 0.836 13.025 1.00 97.44 91 PRO A O 1
ATOM 717 N N . ALA A 1 92 ? -5.385 2.390 12.467 1.00 98.06 92 ALA A N 1
ATOM 718 C CA . ALA A 1 92 ? -4.487 3.186 11.626 1.00 98.06 92 ALA A CA 1
ATOM 719 C C . ALA A 1 92 ? -3.187 3.595 12.349 1.00 98.06 92 ALA A C 1
ATOM 721 O O . ALA A 1 92 ? -2.109 3.584 11.757 1.00 98.06 92 ALA A O 1
ATOM 722 N N . GLY A 1 93 ? -3.250 3.875 13.652 1.00 98.06 93 GLY A N 1
ATOM 723 C CA . GLY A 1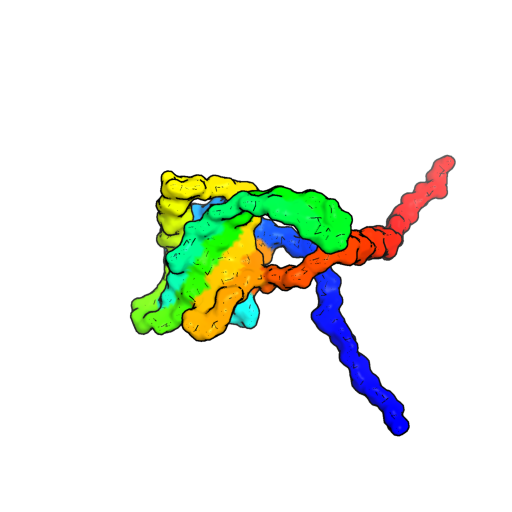 93 ? -2.092 4.205 14.484 1.00 98.06 93 GLY A CA 1
ATOM 724 C C . GLY A 1 93 ? -1.080 3.063 14.589 1.00 98.06 93 GLY A C 1
ATOM 725 O O . GLY A 1 93 ? 0.127 3.306 14.567 1.00 98.06 93 GLY A O 1
ATOM 726 N N . LYS A 1 94 ? -1.549 1.807 14.628 1.00 97.94 94 LYS A N 1
ATOM 727 C CA . LYS A 1 94 ? -0.668 0.630 14.624 1.00 97.94 94 LYS A CA 1
ATOM 728 C C . LYS A 1 94 ? 0.025 0.474 13.273 1.00 97.94 94 LYS A C 1
ATOM 730 O O . LYS A 1 94 ? 1.227 0.226 13.246 1.00 97.94 94 LYS A O 1
ATOM 735 N N . PHE A 1 95 ? -0.701 0.676 12.175 1.00 97.81 95 PHE A N 1
ATOM 736 C CA . PHE A 1 95 ? -0.116 0.696 10.834 1.00 97.81 95 PHE A CA 1
ATOM 737 C C . PHE A 1 95 ? 0.970 1.777 10.716 1.00 97.81 95 PHE A C 1
ATOM 739 O O . PHE A 1 95 ? 2.099 1.486 10.335 1.00 97.81 95 PHE A O 1
ATOM 746 N N . LEU A 1 96 ? 0.679 3.006 11.151 1.00 97.31 96 LEU A N 1
ATOM 747 C CA . LEU A 1 96 ? 1.641 4.113 11.156 1.00 97.31 96 LEU A CA 1
ATOM 748 C C . LEU A 1 96 ? 2.880 3.834 12.016 1.00 97.31 96 LEU A C 1
ATOM 750 O O . LEU A 1 96 ? 3.974 4.276 11.675 1.00 97.31 96 LEU A O 1
ATOM 754 N N . ALA A 1 97 ? 2.729 3.118 13.132 1.00 97.75 97 ALA A N 1
ATOM 755 C CA . ALA A 1 97 ? 3.858 2.708 13.962 1.00 97.75 97 ALA A CA 1
ATOM 756 C C . ALA A 1 97 ? 4.753 1.673 13.258 1.00 97.75 97 ALA A C 1
ATOM 758 O O . ALA A 1 97 ? 5.968 1.706 13.436 1.00 97.75 97 ALA A O 1
ATOM 759 N N . ILE A 1 98 ? 4.176 0.776 12.449 1.00 96.25 98 ILE A N 1
ATOM 760 C CA . ILE A 1 98 ? 4.941 -0.158 11.609 1.00 96.25 98 ILE A CA 1
ATOM 761 C C . ILE A 1 98 ? 5.739 0.625 10.563 1.00 96.25 98 ILE A C 1
ATOM 763 O O . ILE A 1 98 ? 6.948 0.437 10.472 1.00 96.25 98 ILE A O 1
ATOM 767 N N . ILE A 1 99 ? 5.093 1.547 9.839 1.00 94.88 99 ILE A N 1
ATOM 768 C CA . ILE A 1 99 ? 5.763 2.366 8.817 1.00 94.88 99 ILE A CA 1
ATOM 769 C C . ILE A 1 99 ? 6.892 3.208 9.422 1.00 94.88 99 ILE A C 1
ATOM 771 O O . ILE A 1 99 ? 7.983 3.224 8.866 1.00 94.88 99 ILE A O 1
ATOM 775 N N . ARG A 1 100 ? 6.682 3.830 10.592 1.00 94.75 100 ARG A N 1
ATOM 776 C CA . ARG A 1 100 ? 7.734 4.588 11.297 1.00 94.75 100 ARG A CA 1
ATOM 777 C C . ARG A 1 100 ? 8.966 3.742 11.615 1.00 94.75 100 ARG A C 1
ATOM 779 O O . ARG A 1 100 ? 10.075 4.165 11.329 1.00 94.75 100 ARG A O 1
ATOM 786 N N . LYS A 1 101 ? 8.783 2.527 12.142 1.00 95.19 101 LYS A N 1
ATOM 787 C CA . LYS A 1 101 ? 9.910 1.619 12.429 1.00 95.19 101 LYS A CA 1
ATOM 788 C C . LYS A 1 101 ? 10.692 1.243 11.173 1.00 95.19 101 LYS A C 1
ATOM 790 O O . LYS A 1 101 ? 11.898 1.037 11.238 1.00 95.19 101 LYS A O 1
ATOM 795 N N . VAL A 1 102 ? 9.998 1.109 10.048 1.00 91.75 102 VAL A N 1
ATOM 796 C CA . VAL A 1 102 ? 10.617 0.777 8.762 1.00 91.75 102 VAL A CA 1
ATOM 797 C C . VAL A 1 102 ? 11.389 1.981 8.230 1.00 91.75 102 VAL A C 1
ATOM 799 O O . VAL A 1 102 ? 12.544 1.826 7.850 1.00 91.75 102 VAL A O 1
ATOM 802 N N . ASP A 1 103 ? 10.798 3.174 8.270 1.00 92.56 103 ASP A N 1
ATOM 803 C CA . ASP A 1 103 ? 11.467 4.425 7.898 1.00 92.56 103 ASP A CA 1
ATOM 804 C C . ASP A 1 103 ? 12.752 4.644 8.713 1.00 92.56 103 ASP A C 1
ATOM 806 O O . ASP A 1 103 ? 13.822 4.848 8.148 1.00 92.56 103 ASP A O 1
ATOM 810 N N . GLU A 1 104 ? 12.689 4.467 10.035 1.00 94.19 104 GLU A N 1
ATOM 811 C CA . GLU A 1 104 ? 13.858 4.566 10.920 1.00 94.19 104 GLU A CA 1
ATOM 812 C C . GLU A 1 104 ? 14.967 3.555 10.579 1.00 94.19 104 GLU A C 1
ATOM 814 O O . GLU A 1 104 ? 16.149 3.852 10.755 1.00 94.19 104 GLU A O 1
ATOM 819 N N . ALA A 1 105 ? 14.605 2.358 10.107 1.00 93.62 105 ALA A N 1
ATOM 820 C CA . ALA A 1 105 ? 15.554 1.275 9.860 1.00 93.62 105 ALA A CA 1
ATOM 821 C C . ALA A 1 105 ? 16.162 1.290 8.449 1.00 93.62 105 ALA A C 1
ATOM 823 O O . ALA A 1 105 ? 17.342 0.975 8.291 1.00 93.62 105 ALA A O 1
ATOM 824 N N . VAL A 1 106 ? 15.363 1.593 7.422 1.00 91.31 106 VAL A N 1
ATOM 825 C CA . VAL A 1 106 ? 15.763 1.455 6.008 1.00 91.31 106 VAL A CA 1
ATOM 826 C C . VAL A 1 106 ? 15.454 2.683 5.148 1.00 91.31 106 VAL A C 1
ATOM 828 O O . VAL A 1 106 ? 15.817 2.701 3.973 1.00 91.31 106 VAL A O 1
ATOM 831 N N . GLY A 1 107 ? 14.842 3.718 5.724 1.00 89.38 107 GLY A N 1
ATOM 832 C CA . GLY A 1 107 ? 14.438 4.935 5.031 1.00 89.38 107 GLY A CA 1
ATOM 833 C C . GLY A 1 107 ? 13.149 4.772 4.225 1.00 89.38 107 GLY A C 1
ATOM 834 O O . GLY A 1 107 ? 12.919 3.769 3.547 1.00 89.38 107 GLY A O 1
ATOM 835 N N . PHE A 1 108 ? 12.309 5.796 4.268 1.00 86.31 108 PHE A N 1
ATOM 836 C CA . PHE A 1 108 ? 11.062 5.880 3.524 1.00 86.31 108 PHE A CA 1
ATOM 837 C C . PHE A 1 108 ? 11.056 7.143 2.666 1.00 86.31 108 PHE A C 1
ATOM 839 O O . PHE A 1 108 ? 11.148 8.259 3.170 1.00 86.31 108 PHE A O 1
ATOM 846 N N . ASP A 1 109 ? 10.930 6.976 1.350 1.00 87.69 109 ASP A N 1
ATOM 847 C CA . ASP A 1 109 ? 10.751 8.093 0.425 1.00 87.69 109 ASP A CA 1
ATOM 848 C C . ASP A 1 109 ? 9.246 8.405 0.308 1.00 87.69 109 ASP A C 1
ATOM 850 O O . ASP A 1 109 ? 8.496 7.595 -0.243 1.00 87.69 109 ASP A O 1
ATOM 854 N N . PRO A 1 110 ? 8.761 9.570 0.785 1.00 81.44 110 PRO A N 1
ATOM 855 C CA . PRO A 1 110 ? 7.340 9.912 0.726 1.00 81.44 110 PRO A CA 1
ATOM 856 C C . PRO A 1 110 ? 6.796 10.062 -0.701 1.00 81.44 110 PRO A C 1
ATOM 858 O O . PRO A 1 110 ? 5.576 10.069 -0.887 1.00 81.44 110 PRO A O 1
ATOM 861 N N . GLN A 1 111 ? 7.684 10.210 -1.689 1.00 86.25 111 GLN A N 1
ATOM 862 C CA . GLN A 1 111 ? 7.365 10.277 -3.116 1.00 86.25 111 GLN A CA 1
ATOM 863 C C . GL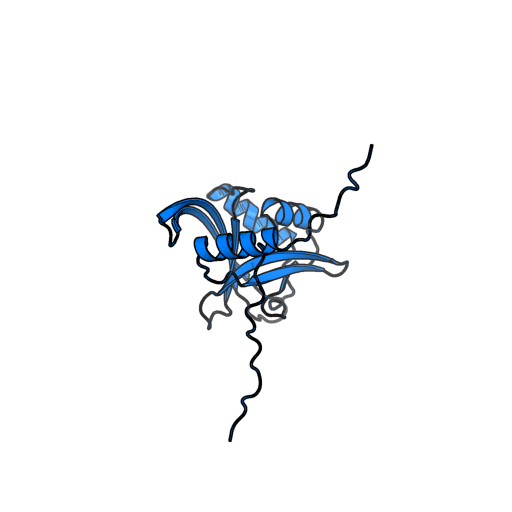N A 1 111 ? 7.509 8.918 -3.815 1.00 86.25 111 GLN A C 1
ATOM 865 O O . GLN A 1 111 ? 7.209 8.813 -5.007 1.00 86.25 111 GLN A O 1
ATOM 870 N N . ALA A 1 112 ? 7.936 7.869 -3.101 1.00 90.75 112 ALA A N 1
ATOM 871 C CA . ALA A 1 112 ? 7.986 6.527 -3.653 1.00 90.75 112 ALA A CA 1
ATOM 872 C C . ALA A 1 112 ? 6.592 6.061 -4.072 1.00 90.75 112 ALA A C 1
ATOM 874 O O . ALA A 1 112 ? 5.585 6.323 -3.400 1.00 90.75 112 ALA A O 1
ATOM 875 N N . ARG A 1 113 ? 6.555 5.294 -5.166 1.00 92.94 113 ARG A N 1
ATOM 876 C CA . ARG A 1 113 ? 5.359 4.545 -5.553 1.00 92.94 113 ARG A CA 1
ATOM 877 C C . ARG A 1 113 ? 4.940 3.647 -4.400 1.00 92.94 113 ARG A C 1
ATOM 879 O O . ARG A 1 113 ? 5.792 3.047 -3.749 1.00 92.94 113 ARG A O 1
ATOM 886 N N . LEU A 1 114 ? 3.637 3.548 -4.177 1.00 94.62 114 LEU A N 1
ATOM 887 C CA . LEU A 1 114 ? 3.083 2.664 -3.168 1.00 94.62 114 LEU A CA 1
ATOM 888 C C . LEU A 1 114 ? 2.471 1.438 -3.836 1.00 94.62 114 LEU A C 1
ATOM 890 O O . LEU A 1 114 ? 1.592 1.554 -4.697 1.00 94.62 114 LEU A O 1
ATOM 894 N N . THR A 1 115 ? 2.916 0.267 -3.401 1.00 97.00 115 THR A N 1
ATOM 895 C CA . THR A 1 115 ? 2.412 -1.015 -3.877 1.00 97.00 115 THR A CA 1
ATOM 896 C C . THR A 1 115 ? 2.011 -1.893 -2.701 1.00 97.00 115 THR A C 1
ATOM 898 O O . THR A 1 115 ? 2.708 -1.987 -1.694 1.00 97.00 115 THR A O 1
ATOM 901 N N . PHE A 1 116 ? 0.864 -2.547 -2.832 1.00 98.31 116 PHE A N 1
ATOM 902 C CA . PHE A 1 116 ? 0.361 -3.514 -1.868 1.00 98.31 116 PHE A CA 1
ATOM 903 C C . PHE A 1 116 ? 0.487 -4.915 -2.453 1.00 98.31 116 PHE A C 1
ATOM 905 O O . PHE A 1 116 ? 0.010 -5.179 -3.555 1.00 98.31 116 PHE A O 1
ATOM 912 N N . GLU A 1 117 ? 1.127 -5.808 -1.712 1.00 98.50 117 GLU A N 1
ATOM 913 C CA . GLU A 1 117 ? 1.238 -7.226 -2.040 1.00 98.50 117 GLU A CA 1
ATOM 914 C C . GLU A 1 117 ? 0.263 -7.985 -1.137 1.00 98.50 117 GLU A C 1
ATOM 916 O O . GLU A 1 117 ? 0.444 -8.005 0.076 1.00 98.50 117 GLU A O 1
ATOM 921 N N . VAL A 1 118 ? -0.794 -8.577 -1.695 1.00 98.38 118 VAL A N 1
ATOM 922 C CA . VAL A 1 118 ? -1.855 -9.218 -0.896 1.00 98.38 118 VAL A CA 1
ATOM 923 C C . VAL A 1 118 ? -1.923 -10.714 -1.186 1.00 98.38 118 VAL A C 1
ATOM 925 O O . VAL A 1 118 ? -1.948 -11.130 -2.346 1.00 98.38 118 VAL A O 1
ATOM 928 N N . SER A 1 119 ? -1.972 -11.532 -0.133 1.00 97.44 119 SER A N 1
ATOM 929 C CA . SER A 1 119 ? -2.157 -12.988 -0.206 1.00 97.44 119 SER A CA 1
ATOM 930 C C . SER A 1 119 ? -2.907 -13.501 1.027 1.00 97.44 119 SER A C 1
ATOM 932 O O . SER A 1 119 ? -2.868 -12.886 2.087 1.00 97.44 119 SER A O 1
ATOM 934 N N . ASP A 1 120 ? -3.567 -14.652 0.902 1.00 95.50 120 ASP A N 1
ATOM 935 C CA . ASP A 1 120 ? -4.174 -15.412 2.005 1.00 95.50 120 ASP A CA 1
ATOM 936 C C . ASP A 1 120 ? -3.249 -16.529 2.538 1.00 95.50 120 ASP A C 1
ATOM 938 O O . ASP A 1 120 ? -3.658 -17.350 3.355 1.00 95.50 120 ASP A O 1
ATOM 942 N N . GLY A 1 121 ? -1.994 -16.580 2.080 1.00 93.00 121 GLY A N 1
ATOM 943 C CA . GLY A 1 121 ? -1.034 -17.644 2.391 1.00 93.00 121 GLY A CA 1
ATOM 944 C C . GLY A 1 121 ? -1.201 -18.909 1.542 1.00 93.00 121 GLY A C 1
ATOM 945 O O . GLY A 1 121 ? -0.386 -19.821 1.654 1.00 93.00 121 GLY A O 1
ATOM 946 N N . VAL A 1 122 ? -2.219 -18.965 0.677 1.00 94.69 122 VAL A N 1
ATOM 947 C CA . VAL A 1 122 ? -2.447 -20.066 -0.270 1.00 94.69 122 VAL A CA 1
ATOM 948 C C . VAL A 1 122 ? -2.186 -19.595 -1.697 1.00 94.69 122 VAL A C 1
ATOM 950 O O . VAL A 1 122 ? -1.478 -20.254 -2.459 1.00 94.69 122 VAL A O 1
ATOM 953 N N . ARG A 1 123 ? -2.750 -18.446 -2.076 1.00 94.81 123 ARG A N 1
ATOM 954 C CA . ARG A 1 123 ? -2.548 -17.847 -3.399 1.00 94.81 123 ARG A CA 1
ATOM 955 C C . ARG A 1 123 ? -1.217 -17.092 -3.465 1.00 94.81 123 ARG A C 1
ATOM 957 O O . ARG A 1 123 ? -0.800 -16.514 -2.459 1.00 94.81 123 ARG A O 1
ATOM 964 N N . PRO A 1 124 ? -0.571 -17.017 -4.643 1.00 97.25 124 PRO A N 1
ATOM 965 C CA . PRO A 1 124 ? 0.558 -16.116 -4.847 1.00 97.25 124 PRO A CA 1
ATOM 966 C C . PRO A 1 124 ? 0.209 -14.678 -4.461 1.00 97.25 124 PRO A C 1
ATOM 968 O O . PRO A 1 124 ? -0.950 -14.270 -4.555 1.00 97.25 124 PRO A O 1
ATOM 971 N N . MET A 1 125 ? 1.218 -13.905 -4.063 1.00 97.31 125 MET A N 1
ATOM 972 C CA . MET A 1 125 ? 1.036 -12.481 -3.797 1.00 97.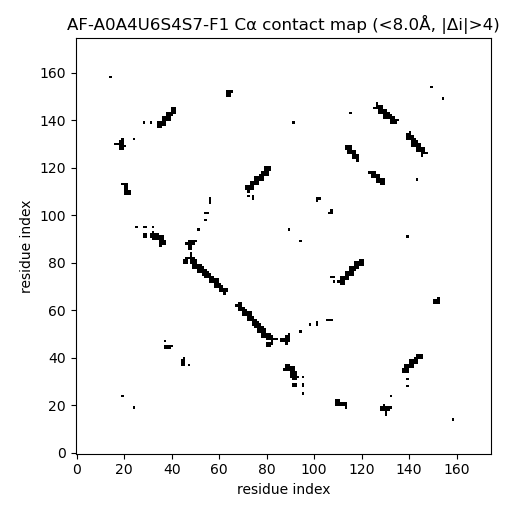31 125 MET A CA 1
ATOM 973 C C . MET A 1 125 ? 0.547 -11.765 -5.054 1.00 97.31 125 MET A C 1
ATOM 975 O O . MET A 1 125 ? 1.156 -11.851 -6.121 1.00 97.31 125 MET A O 1
ATOM 979 N N . GLN A 1 126 ? -0.566 -11.060 -4.907 1.00 97.56 126 GLN A N 1
ATOM 980 C CA . GLN A 1 126 ? -1.176 -10.246 -5.946 1.00 97.56 126 GLN A CA 1
ATOM 981 C C . GLN A 1 126 ? -0.790 -8.783 -5.719 1.00 97.56 126 GLN A C 1
ATOM 983 O O . GLN A 1 126 ? -0.755 -8.316 -4.581 1.00 97.56 126 GLN A O 1
ATOM 988 N N . ILE A 1 127 ? -0.474 -8.074 -6.803 1.00 97.75 127 ILE A N 1
ATOM 989 C CA . ILE A 1 127 ? 0.074 -6.716 -6.755 1.00 97.75 127 ILE A CA 1
ATOM 990 C C . ILE A 1 127 ? -1.044 -5.706 -7.002 1.00 97.75 127 ILE A C 1
ATOM 992 O O . ILE A 1 127 ? -1.693 -5.716 -8.052 1.00 97.75 127 ILE A O 1
ATOM 996 N N . TYR A 1 128 ? -1.222 -4.796 -6.051 1.00 97.69 128 TYR A N 1
ATOM 997 C CA . TYR A 1 128 ? -2.216 -3.734 -6.097 1.00 97.69 128 TYR A CA 1
ATOM 998 C C . TYR A 1 128 ? -1.584 -2.363 -5.875 1.00 97.69 128 TYR A C 1
ATOM 1000 O O . TYR A 1 128 ? -0.491 -2.220 -5.327 1.00 97.69 128 TYR A O 1
ATOM 1008 N N . ARG A 1 129 ? -2.324 -1.336 -6.275 1.00 95.88 129 ARG A N 1
ATOM 1009 C CA . ARG A 1 129 ? -2.053 0.075 -5.998 1.00 95.88 129 ARG A CA 1
ATOM 1010 C C . ARG A 1 129 ? -3.192 0.663 -5.180 1.00 95.88 129 ARG A C 1
ATOM 1012 O O . ARG A 1 129 ? -4.337 0.241 -5.342 1.00 95.88 129 ARG A O 1
ATOM 1019 N N . ALA A 1 130 ? -2.898 1.654 -4.344 1.00 95.62 130 ALA A N 1
ATOM 1020 C CA . ALA A 1 130 ? -3.950 2.421 -3.687 1.00 95.62 130 ALA A CA 1
ATOM 1021 C C . ALA A 1 130 ? -4.623 3.347 -4.707 1.00 95.62 130 ALA A C 1
ATOM 1023 O O . ALA A 1 130 ? -3.984 4.216 -5.295 1.00 95.62 130 ALA A O 1
ATOM 1024 N N . GLU A 1 131 ? -5.914 3.134 -4.933 1.00 93.62 131 GLU A N 1
ATOM 1025 C CA . GLU A 1 131 ? -6.718 3.915 -5.872 1.00 93.62 131 GLU A CA 1
ATOM 1026 C C . GLU A 1 131 ? -7.351 5.123 -5.185 1.00 93.62 131 GLU A C 1
ATOM 1028 O O . GLU A 1 131 ? -7.271 6.239 -5.679 1.00 93.62 131 GLU A O 1
ATOM 1033 N N . ARG A 1 132 ? -7.981 4.912 -4.028 1.00 93.75 132 ARG A N 1
ATOM 1034 C CA . ARG A 1 132 ? -8.614 5.983 -3.251 1.00 93.75 132 ARG A CA 1
ATOM 1035 C C . ARG A 1 132 ? -8.753 5.582 -1.793 1.00 93.75 132 ARG A C 1
ATOM 1037 O O . ARG A 1 132 ? -8.598 4.415 -1.432 1.00 93.75 132 ARG A O 1
ATOM 1044 N N . MET A 1 133 ? -9.128 6.548 -0.971 1.00 95.50 133 MET A N 1
ATOM 1045 C CA . MET A 1 133 ? -9.396 6.348 0.443 1.00 95.50 133 MET A CA 1
ATOM 1046 C C . MET A 1 133 ? -10.701 7.031 0.829 1.00 95.50 133 MET A C 1
ATOM 1048 O O . MET A 1 133 ? -10.971 8.153 0.411 1.00 95.50 133 MET A O 1
ATOM 1052 N N . GLU A 1 134 ? -11.488 6.350 1.648 1.00 96.06 134 GLU A N 1
ATOM 1053 C CA . GLU A 1 134 ? -12.715 6.867 2.235 1.00 96.06 134 GLU A CA 1
ATOM 1054 C C . GLU A 1 134 ? -12.570 6.875 3.752 1.00 96.06 134 GLU A C 1
ATOM 1056 O O . GLU A 1 134 ? -12.189 5.881 4.374 1.00 96.06 134 GLU A O 1
ATOM 1061 N N . ILE A 1 135 ? -12.880 8.019 4.350 1.00 95.81 135 ILE A N 1
ATOM 1062 C CA . ILE A 1 135 ? -12.839 8.214 5.793 1.00 95.81 135 ILE A CA 1
ATOM 1063 C C . ILE A 1 135 ? -14.287 8.309 6.264 1.00 95.81 135 ILE A C 1
ATOM 1065 O O . ILE A 1 135 ? -14.965 9.298 5.996 1.00 95.81 135 ILE A O 1
ATOM 1069 N N . ALA A 1 136 ? -14.754 7.281 6.965 1.00 92.38 136 ALA A N 1
ATOM 1070 C CA . ALA A 1 136 ? -16.069 7.250 7.594 1.00 92.38 136 ALA A CA 1
ATOM 1071 C C . ALA A 1 136 ? -15.924 7.206 9.119 1.00 92.38 136 ALA A C 1
ATOM 1073 O O . ALA A 1 136 ? -14.845 6.917 9.644 1.00 92.38 136 ALA A O 1
ATOM 1074 N N . ASP A 1 137 ? -17.011 7.474 9.843 1.00 85.94 137 ASP A N 1
ATOM 1075 C CA . ASP A 1 137 ? -16.994 7.495 11.312 1.00 85.94 137 ASP A CA 1
ATOM 1076 C C . ASP A 1 137 ? -16.586 6.149 11.922 1.00 85.94 137 ASP A C 1
ATOM 1078 O O . ASP A 1 137 ? -15.882 6.117 12.928 1.00 85.94 137 ASP A O 1
ATOM 1082 N N . ALA A 1 138 ? -16.965 5.041 11.27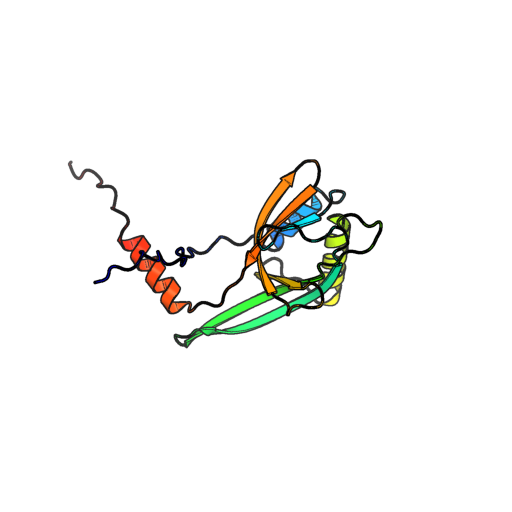8 1.00 92.56 138 ALA A N 1
ATOM 1083 C CA . ALA A 1 138 ? -16.684 3.693 11.765 1.00 92.56 138 ALA A CA 1
ATOM 1084 C C . ALA A 1 138 ? -15.273 3.180 11.423 1.00 92.56 138 ALA A C 1
ATOM 1086 O O . ALA A 1 138 ? -14.715 2.396 12.186 1.00 92.56 138 ALA A O 1
ATOM 1087 N N . ALA A 1 139 ? -14.709 3.569 10.274 1.00 96.88 139 ALA A N 1
ATOM 1088 C CA . ALA A 1 139 ? -13.436 3.049 9.776 1.00 96.88 139 ALA A CA 1
ATOM 1089 C C . ALA A 1 139 ? -12.854 3.932 8.662 1.00 96.88 139 ALA A C 1
ATOM 1091 O O . ALA A 1 139 ? -13.570 4.686 7.998 1.00 96.88 139 ALA A O 1
ATOM 1092 N N . ILE A 1 140 ? -11.553 3.782 8.424 1.00 98.06 140 ILE A N 1
ATOM 1093 C CA . ILE A 1 140 ? -10.880 4.269 7.219 1.00 98.06 140 ILE A CA 1
ATOM 1094 C C . ILE A 1 140 ? -10.783 3.096 6.250 1.00 98.06 140 ILE A C 1
ATOM 1096 O O . ILE A 1 140 ? -10.275 2.036 6.619 1.00 98.06 140 ILE A O 1
ATOM 1100 N N . ARG A 1 141 ? -11.229 3.284 5.009 1.00 98.06 141 ARG A N 1
ATOM 1101 C CA . ARG A 1 141 ? -11.111 2.275 3.957 1.00 98.06 141 ARG A CA 1
ATOM 1102 C C . ARG A 1 141 ? -10.193 2.759 2.849 1.00 98.06 141 ARG A C 1
ATOM 1104 O O . ARG A 1 141 ? -10.428 3.812 2.265 1.00 98.06 141 ARG A O 1
ATOM 1111 N N . VAL A 1 142 ? -9.172 1.973 2.540 1.00 98.12 142 VAL A N 1
ATOM 1112 C CA . VAL A 1 142 ? -8.269 2.184 1.407 1.00 98.12 142 VAL A CA 1
ATOM 1113 C C . VAL A 1 142 ? -8.650 1.185 0.327 1.00 98.12 142 VAL A C 1
ATOM 1115 O O . VAL A 1 142 ? -8.552 -0.025 0.525 1.00 98.12 142 VAL A O 1
ATOM 1118 N N . TYR A 1 143 ? -9.102 1.687 -0.815 1.00 97.69 143 TYR A N 1
ATOM 1119 C CA . TYR A 1 143 ? -9.451 0.850 -1.953 1.00 97.69 143 TYR A CA 1
ATOM 1120 C C . TYR A 1 143 ? -8.215 0.600 -2.800 1.00 97.69 143 TYR A C 1
ATOM 1122 O O . TYR A 1 143 ? -7.510 1.528 -3.206 1.00 97.69 143 TYR A O 1
ATOM 1130 N N . LEU A 1 144 ? -7.975 -0.674 -3.054 1.00 98.00 144 LEU A N 1
ATOM 1131 C CA . LEU A 1 144 ? -6.874 -1.200 -3.821 1.00 98.00 144 LEU A CA 1
ATOM 1132 C C . LEU A 1 144 ? -7.401 -1.663 -5.179 1.00 98.00 144 LEU A C 1
ATOM 1134 O O . LEU A 1 144 ? -8.354 -2.441 -5.259 1.00 98.00 144 LEU A O 1
ATOM 1138 N N . SER A 1 145 ? -6.751 -1.212 -6.248 1.00 96.25 145 SER A N 1
ATOM 1139 C CA . SER A 1 145 ? -6.984 -1.727 -7.599 1.00 96.25 145 SER A CA 1
ATOM 1140 C C . SER A 1 145 ? -5.793 -2.563 -8.040 1.00 96.25 145 SER A C 1
ATOM 1142 O O . SER A 1 145 ? -4.656 -2.296 -7.646 1.00 96.25 145 SER A O 1
ATOM 1144 N N . ALA A 1 146 ? -6.043 -3.604 -8.834 1.00 95.50 146 ALA A N 1
ATOM 1145 C CA . ALA A 1 146 ? -4.967 -4.430 -9.368 1.00 95.50 146 ALA A CA 1
ATOM 1146 C C . ALA A 1 146 ? -3.978 -3.564 -10.165 1.00 95.50 146 ALA A C 1
ATOM 1148 O O . ALA A 1 146 ? -4.377 -2.620 -10.856 1.00 95.50 146 ALA A O 1
ATOM 1149 N N . ARG A 1 147 ? -2.687 -3.903 -10.097 1.00 93.56 147 ARG A N 1
ATOM 1150 C CA . ARG A 1 147 ? -1.634 -3.307 -10.929 1.00 93.56 147 ARG A CA 1
ATOM 1151 C C . ARG A 1 147 ? -1.288 -4.280 -12.069 1.00 93.56 147 ARG A C 1
ATOM 1153 O O . ARG A 1 147 ? -0.330 -5.043 -11.944 1.00 93.56 147 ARG A O 1
ATOM 1160 N N . PRO A 1 148 ? -2.066 -4.314 -13.169 1.00 91.19 148 PRO A N 1
ATOM 1161 C CA . PRO A 1 148 ? -1.798 -5.223 -14.275 1.00 91.19 148 PRO A CA 1
ATOM 1162 C C . PRO A 1 148 ? -0.523 -4.825 -15.019 1.00 91.19 148 PRO A C 1
ATOM 1164 O O . PRO A 1 148 ? -0.169 -3.648 -15.113 1.00 91.19 148 PRO A O 1
ATOM 1167 N N . SER A 1 149 ? 0.135 -5.808 -15.628 1.00 90.31 149 SER A N 1
ATOM 1168 C CA . SER A 1 149 ? 1.193 -5.542 -16.600 1.00 90.31 149 SER A CA 1
ATOM 1169 C C . SER A 1 149 ? 0.636 -4.791 -17.810 1.00 90.31 149 SER A C 1
ATOM 1171 O O . SER A 1 149 ? -0.399 -5.178 -18.360 1.00 90.31 149 SER A O 1
ATOM 1173 N N . SER A 1 150 ? 1.358 -3.782 -18.287 1.00 88.88 150 SER A N 1
ATOM 1174 C CA . SER A 1 150 ? 1.002 -3.039 -19.495 1.00 88.88 150 SER A CA 1
ATOM 1175 C C . SER A 1 150 ? 2.241 -2.697 -20.338 1.00 88.88 150 SER A C 1
ATOM 1177 O O . SER A 1 150 ? 3.367 -2.705 -19.838 1.00 88.88 150 SER A O 1
ATOM 1179 N N . CYS A 1 151 ? 2.058 -2.425 -21.639 1.00 91.12 151 CYS A N 1
ATOM 1180 C CA . CYS A 1 151 ? 3.138 -1.922 -22.505 1.00 91.12 151 CYS A CA 1
ATOM 1181 C C . CYS A 1 151 ? 2.984 -0.403 -22.620 1.00 91.12 151 CYS A C 1
ATOM 1183 O O . CYS A 1 151 ? 2.147 0.092 -23.370 1.00 91.12 151 CYS A O 1
ATOM 1185 N N . LYS A 1 152 ? 3.818 0.327 -21.872 1.00 88.62 152 LYS A N 1
ATOM 1186 C CA . LYS A 1 152 ? 3.779 1.795 -21.737 1.00 88.62 152 LYS A CA 1
ATOM 1187 C C . LYS A 1 152 ? 3.755 2.546 -23.083 1.00 88.62 152 LYS A C 1
ATOM 1189 O O . LYS A 1 152 ? 2.915 3.425 -23.228 1.00 88.62 152 LYS A O 1
ATOM 1194 N N . PRO A 1 153 ? 4.585 2.207 -24.093 1.00 88.81 153 PRO A N 1
ATOM 1195 C CA . PRO A 1 153 ? 4.455 2.725 -25.455 1.00 88.81 153 PRO A CA 1
ATOM 1196 C C . PRO A 1 153 ? 3.052 2.603 -26.060 1.00 88.81 153 PRO A C 1
ATOM 1198 O O . PRO A 1 153 ? 2.552 3.572 -26.623 1.00 88.81 153 PRO A O 1
ATOM 1201 N N . ARG A 1 154 ? 2.396 1.444 -25.916 1.00 89.56 154 ARG A N 1
ATOM 1202 C CA . ARG A 1 154 ? 1.019 1.247 -26.388 1.00 89.56 154 ARG A CA 1
ATOM 1203 C C . ARG A 1 154 ? 0.044 2.121 -25.604 1.00 89.56 154 ARG A C 1
ATOM 1205 O O . ARG A 1 154 ? -0.839 2.722 -26.204 1.00 89.56 154 ARG A O 1
ATOM 1212 N N . ASP A 1 155 ? 0.205 2.198 -24.287 1.00 87.81 155 ASP A N 1
ATOM 1213 C CA . ASP A 1 155 ? -0.683 2.988 -23.432 1.00 87.81 155 ASP A CA 1
ATOM 1214 C C . ASP A 1 155 ? -0.561 4.494 -23.736 1.00 87.81 155 ASP A C 1
ATOM 1216 O O . ASP A 1 155 ? -1.579 5.172 -23.856 1.00 87.81 155 ASP A O 1
ATOM 1220 N N . ARG A 1 156 ? 0.662 5.005 -23.960 1.00 86.50 156 ARG A N 1
ATOM 1221 C CA . ARG A 1 156 ? 0.914 6.386 -24.421 1.00 86.50 156 ARG A CA 1
ATOM 1222 C C . ARG A 1 156 ? 0.245 6.660 -25.770 1.00 86.50 156 ARG A C 1
ATOM 1224 O O . ARG A 1 156 ? -0.464 7.651 -25.907 1.00 86.50 156 ARG A O 1
ATOM 1231 N N . TRP A 1 157 ? 0.398 5.748 -26.731 1.00 86.50 157 TRP A N 1
ATOM 1232 C CA . TRP A 1 157 ? -0.252 5.863 -28.040 1.00 86.50 157 TRP A CA 1
ATOM 1233 C C . TRP A 1 157 ? -1.784 5.920 -27.928 1.00 86.50 157 TRP A C 1
ATOM 1235 O O . TRP A 1 157 ? -2.424 6.753 -28.567 1.00 86.50 157 TRP A O 1
ATOM 1245 N N . LEU A 1 158 ? -2.387 5.086 -27.073 1.00 85.75 158 LEU A N 1
ATOM 1246 C CA . LEU A 1 158 ? -3.832 5.128 -26.817 1.00 85.75 158 LEU A CA 1
ATOM 1247 C C . LEU A 1 158 ? -4.270 6.469 -26.205 1.00 85.75 158 LEU A C 1
ATOM 1249 O O . LEU A 1 158 ? -5.290 7.020 -26.613 1.00 85.75 158 LEU A O 1
ATOM 1253 N N . GLN A 1 159 ? -3.505 7.015 -25.256 1.00 83.12 159 GLN A N 1
ATOM 1254 C CA . GLN A 1 159 ? -3.798 8.314 -24.632 1.00 83.12 159 GLN A CA 1
ATOM 1255 C C . GLN A 1 159 ? -3.765 9.466 -25.648 1.00 83.12 159 GLN A C 1
ATOM 1257 O O . GLN A 1 159 ? -4.643 10.332 -25.630 1.00 83.12 159 GLN A O 1
ATOM 1262 N N . GLU A 1 160 ? -2.798 9.461 -26.566 1.00 83.44 160 GLU A N 1
ATOM 1263 C CA . GLU A 1 160 ? -2.697 10.451 -27.645 1.00 83.44 160 GLU A CA 1
ATOM 1264 C C . GLU A 1 160 ? -3.915 10.414 -28.579 1.00 83.44 160 GLU A C 1
ATOM 1266 O O . GLU A 1 160 ? -4.429 11.468 -28.962 1.00 83.44 160 GLU A O 1
ATOM 1271 N N . GLN A 1 161 ? -4.432 9.221 -28.898 1.00 77.44 161 GLN A N 1
ATOM 1272 C CA . GLN A 1 161 ? -5.644 9.092 -29.714 1.00 77.44 161 GLN A CA 1
ATOM 1273 C C . GLN A 1 161 ? -6.882 9.669 -29.021 1.00 77.44 161 GLN A C 1
ATOM 1275 O O . GLN A 1 161 ? -7.666 10.375 -29.655 1.00 77.44 161 GLN A O 1
ATOM 1280 N N . VAL A 1 162 ? -7.039 9.427 -27.716 1.00 73.56 162 VAL A N 1
ATOM 1281 C CA . VAL A 1 162 ? -8.150 9.991 -26.932 1.00 73.56 162 VAL A CA 1
ATOM 1282 C C . VAL A 1 162 ? -8.062 11.520 -26.883 1.00 73.56 162 VAL A C 1
ATOM 1284 O O . VAL A 1 162 ? -9.070 12.198 -27.069 1.00 73.56 162 VAL A O 1
ATOM 1287 N N . SER A 1 163 ? -6.857 12.073 -26.716 1.00 63.28 163 SER A N 1
ATOM 1288 C CA . SER A 1 163 ? -6.621 13.523 -26.737 1.00 63.28 163 SER A CA 1
ATOM 1289 C C . SER A 1 163 ? -6.969 14.148 -28.097 1.00 63.28 163 SER A C 1
ATOM 1291 O O . SER A 1 163 ? -7.647 15.178 -28.157 1.00 63.28 163 SER A O 1
ATOM 1293 N N . CYS A 1 164 ? -6.600 13.483 -29.199 1.00 56.03 164 CYS A N 1
ATOM 1294 C CA . CYS A 1 164 ? -6.877 13.929 -30.568 1.00 56.03 164 CYS A CA 1
ATOM 1295 C C . CYS A 1 164 ? -8.378 13.947 -30.917 1.00 56.03 164 CYS A C 1
ATOM 1297 O O . CYS A 1 164 ? -8.828 14.806 -31.676 1.00 56.03 164 CYS A O 1
ATOM 1299 N N . CYS A 1 165 ? -9.172 13.044 -30.336 1.00 56.91 165 CYS A N 1
ATOM 1300 C CA . CYS A 1 165 ? -10.611 12.942 -30.594 1.00 56.91 165 CYS A CA 1
ATOM 1301 C C . CYS A 1 165 ? -11.485 13.869 -29.730 1.00 56.91 165 CYS A C 1
ATOM 1303 O O . CYS A 1 165 ? -12.712 13.802 -29.818 1.00 56.91 165 CYS A O 1
ATOM 1305 N N . THR A 1 166 ? -10.893 14.764 -28.934 1.00 51.78 166 THR A N 1
ATOM 1306 C CA . THR A 1 166 ? -11.659 15.793 -28.218 1.00 51.78 166 THR A CA 1
ATOM 1307 C C . THR A 1 166 ? -12.026 16.911 -29.202 1.00 51.78 166 THR A C 1
ATOM 1309 O O . THR A 1 166 ? -11.119 17.558 -29.738 1.00 51.78 166 THR A O 1
ATOM 1312 N N . PRO A 1 167 ? -13.314 17.193 -29.483 1.00 50.47 167 PRO A N 1
ATOM 1313 C CA . PRO A 1 167 ? -13.665 18.317 -30.339 1.00 50.47 167 PRO A CA 1
ATOM 1314 C C . PRO A 1 167 ? -13.169 19.604 -29.674 1.00 50.47 167 PRO A C 1
ATOM 1316 O O . PRO A 1 167 ? -13.645 19.978 -28.603 1.00 50.47 167 PRO A O 1
ATOM 1319 N N . LYS A 1 168 ? -12.207 20.294 -30.305 1.00 52.22 168 LYS A N 1
ATOM 1320 C CA . LYS A 1 168 ? -11.856 21.668 -29.926 1.00 52.22 168 LYS A CA 1
ATOM 1321 C C . LYS A 1 168 ? -13.152 22.473 -29.904 1.00 52.22 168 LYS A C 1
ATOM 1323 O O . LYS A 1 168 ? -13.811 22.598 -30.939 1.00 52.22 168 LYS A O 1
ATOM 1328 N N . ALA A 1 169 ? -13.517 23.008 -28.739 1.00 53.03 169 ALA A N 1
ATOM 1329 C CA . ALA A 1 169 ? -14.567 24.007 -28.649 1.00 53.03 169 ALA A CA 1
ATOM 1330 C C . ALA A 1 169 ? -14.222 25.109 -29.658 1.00 53.03 169 ALA A C 1
ATOM 1332 O O . ALA A 1 169 ? -13.155 25.721 -29.577 1.00 53.03 169 ALA A O 1
ATOM 1333 N N . LYS A 1 170 ? -15.082 25.291 -30.665 1.00 49.50 170 LYS A N 1
ATOM 1334 C CA . LYS A 1 170 ? -14.941 26.366 -31.644 1.00 49.50 170 LYS A CA 1
ATOM 1335 C C . LYS A 1 170 ? -14.963 27.680 -30.865 1.00 49.50 170 LYS A C 1
ATOM 1337 O O . LYS A 1 170 ? -16.025 28.099 -30.413 1.00 49.50 170 LYS A O 1
ATOM 1342 N N . GLN A 1 171 ? -13.809 28.321 -30.699 1.00 59.00 171 GLN A N 1
ATOM 1343 C CA . GLN A 1 171 ? -13.801 29.749 -30.415 1.00 59.00 171 GLN A CA 1
ATOM 1344 C C . GLN A 1 171 ? -14.486 30.441 -31.602 1.00 59.00 171 GLN A C 1
ATOM 1346 O O . GLN A 1 171 ? -14.153 30.123 -32.749 1.00 59.00 171 GLN A O 1
ATOM 1351 N N . PRO A 1 172 ? -15.454 31.341 -31.374 1.00 50.62 172 PRO A N 1
ATOM 1352 C CA . PRO A 1 172 ? -15.982 32.151 -32.454 1.00 50.62 172 PRO A CA 1
ATOM 1353 C C . PRO A 1 172 ? -14.872 33.095 -32.925 1.00 50.62 172 PRO A C 1
ATOM 1355 O O . PRO A 1 172 ? -14.487 34.029 -32.227 1.00 50.62 172 PRO A O 1
ATOM 1358 N N . CYS A 1 173 ? -14.338 32.833 -34.114 1.00 48.84 173 CYS A N 1
ATOM 1359 C CA . CYS A 1 173 ? -13.588 33.824 -34.867 1.00 48.84 173 CYS A CA 1
ATOM 1360 C C . CYS A 1 173 ? -14.594 34.787 -35.496 1.00 48.84 173 CYS A C 1
ATOM 1362 O O . CYS A 1 173 ? -15.194 34.422 -36.500 1.00 48.84 173 CYS A O 1
ATOM 1364 N N . CYS A 1 174 ? -14.770 35.973 -34.911 1.00 47.06 174 CYS A N 1
ATOM 1365 C CA . CYS A 1 174 ? -15.193 37.189 -35.612 1.00 47.06 174 CYS A CA 1
ATOM 1366 C C . CYS A 1 174 ? -14.844 38.428 -34.773 1.00 47.06 174 CYS A C 1
ATOM 1368 O O . CYS A 1 174 ? -15.337 38.587 -33.657 1.00 47.06 174 CYS A O 1
ATOM 1370 N N . GLY A 1 175 ? -14.030 39.292 -35.376 1.00 42.44 175 GLY A N 1
ATOM 1371 C CA . GLY A 1 175 ? -13.833 40.711 -35.104 1.00 42.44 175 GLY A CA 1
ATOM 1372 C C . GLY A 1 175 ? -13.333 41.332 -36.398 1.00 42.44 175 GLY A C 1
ATOM 1373 O O . GLY A 1 175 ? -12.375 40.747 -36.952 1.00 42.44 175 GLY A O 1
#